Protein AF-A0A6L9JS58-F1 (afdb_monomer_lite)

Radius of gyration: 13.38 Å; chains: 1; bounding box: 28×19×39 Å

pLDDT: mean 84.4, std 13.88, range [52.16, 97.56]

Organism: Photorhabdus laumondii subsp. laumondii (NCBI:txid141679)

Secondary structure (DSSP, 8-state):
-----PPP---SS-TTHHHHSHHHHHHHHHHHHHHHHHHHHHHH-

Structure (mmCIF, N/CA/C/O backbone):
data_AF-A0A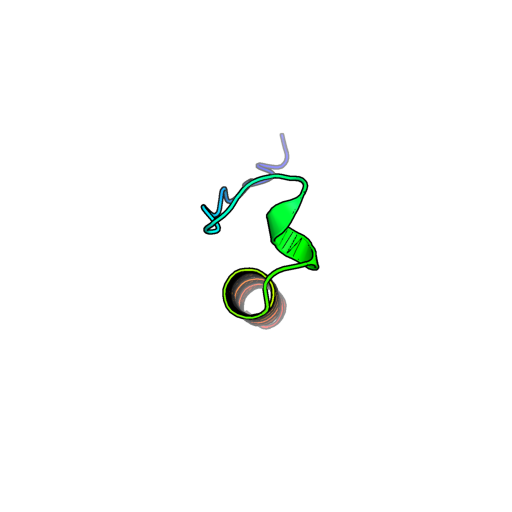6L9JS58-F1
#
_entry.id   AF-A0A6L9JS58-F1
#
loop_
_atom_site.group_PDB
_atom_site.id
_atom_site.type_symbol
_atom_site.label_atom_id
_atom_site.label_alt_id
_atom_site.label_comp_id
_atom_site.label_asym_id
_atom_site.label_entity_id
_atom_site.label_seq_id
_atom_site.pdbx_PDB_ins_code
_atom_site.Cartn_x
_atom_site.Cartn_y
_atom_site.Cartn_z
_atom_site.occupancy
_atom_site.B_iso_or_equiv
_atom_site.auth_seq_id
_atom_site.auth_comp_id
_atom_site.auth_asym_id
_atom_site.auth_atom_id
_atom_site.pdbx_PDB_model_num
ATOM 1 N N . MET A 1 1 ? 5.298 5.675 -29.049 1.00 52.16 1 MET A N 1
ATOM 2 C CA . MET A 1 1 ? 5.003 6.274 -27.730 1.00 52.16 1 MET A CA 1
ATOM 3 C C . MET A 1 1 ? 5.594 5.338 -26.695 1.00 52.16 1 MET A C 1
ATOM 5 O O . MET A 1 1 ? 5.405 4.139 -26.878 1.00 52.16 1 MET A O 1
ATOM 9 N N . PRO A 1 2 ? 6.376 5.798 -25.706 1.00 58.78 2 PRO A N 1
ATOM 10 C CA . PRO A 1 2 ? 6.809 4.890 -24.656 1.00 58.78 2 PRO A CA 1
ATOM 11 C C . PRO A 1 2 ? 5.533 4.406 -23.965 1.00 58.78 2 PRO A C 1
ATOM 13 O O . PRO A 1 2 ? 4.726 5.217 -23.517 1.00 58.78 2 PRO A O 1
ATOM 16 N N . ASN A 1 3 ? 5.294 3.098 -23.983 1.00 60.56 3 ASN A N 1
ATOM 17 C CA . ASN A 1 3 ? 4.159 2.503 -23.294 1.00 60.56 3 ASN A CA 1
ATOM 18 C C . ASN A 1 3 ? 4.458 2.571 -21.795 1.00 60.56 3 ASN A C 1
ATOM 20 O O . ASN A 1 3 ? 4.990 1.624 -21.219 1.00 60.56 3 ASN A O 1
ATOM 24 N N . THR A 1 4 ? 4.195 3.717 -21.172 1.00 64.94 4 THR A N 1
ATOM 25 C CA . THR A 1 4 ? 4.253 3.855 -19.720 1.00 64.94 4 THR A CA 1
ATOM 26 C C . THR A 1 4 ? 3.088 3.046 -19.159 1.00 64.94 4 THR A C 1
ATOM 28 O O . THR A 1 4 ? 1.944 3.495 -19.161 1.00 64.94 4 THR A O 1
ATOM 31 N N . TYR A 1 5 ? 3.358 1.803 -18.762 1.00 73.94 5 TYR A N 1
ATOM 32 C CA . TYR A 1 5 ? 2.367 0.951 -18.116 1.00 73.94 5 TYR A CA 1
ATOM 33 C C . TYR A 1 5 ? 2.140 1.468 -16.698 1.00 73.94 5 TYR A C 1
ATOM 35 O O . TYR A 1 5 ? 3.004 1.335 -15.833 1.00 73.94 5 TYR A O 1
ATOM 43 N N . LEU A 1 6 ? 0.983 2.087 -16.482 1.00 77.94 6 LEU A N 1
ATOM 44 C CA . LEU A 1 6 ? 0.499 2.429 -15.152 1.00 77.94 6 LEU A CA 1
ATOM 45 C C . LEU A 1 6 ? -0.181 1.196 -14.550 1.00 77.94 6 LEU A C 1
ATOM 47 O O . LEU A 1 6 ? -1.093 0.633 -15.154 1.00 77.94 6 LEU A O 1
ATOM 51 N N . GLU A 1 7 ? 0.261 0.786 -13.363 1.00 82.62 7 GLU A N 1
ATOM 52 C CA . GLU A 1 7 ? -0.382 -0.266 -12.574 1.00 82.62 7 GLU A CA 1
ATOM 53 C C . GLU A 1 7 ? -1.267 0.385 -11.506 1.00 82.62 7 GLU A C 1
ATOM 55 O O . GLU A 1 7 ? -0.797 1.181 -10.693 1.00 82.62 7 GLU A O 1
ATOM 60 N N . LEU A 1 8 ? -2.563 0.071 -11.529 1.00 89.75 8 LEU A N 1
ATOM 61 C CA . LEU A 1 8 ? -3.510 0.510 -10.507 1.00 89.75 8 LEU A CA 1
ATOM 62 C C . LEU A 1 8 ? -3.593 -0.555 -9.414 1.00 89.75 8 LEU A C 1
ATOM 64 O O . LEU A 1 8 ? -3.901 -1.712 -9.699 1.00 89.75 8 LEU A O 1
ATOM 68 N N . ILE A 1 9 ? -3.362 -0.155 -8.163 1.00 90.62 9 ILE A N 1
ATOM 69 C CA . ILE A 1 9 ? -3.434 -1.044 -7.000 1.00 90.62 9 ILE A CA 1
ATOM 70 C C . ILE A 1 9 ? -4.504 -0.521 -6.048 1.00 90.62 9 ILE A C 1
ATOM 72 O O . ILE A 1 9 ? -4.422 0.609 -5.570 1.00 90.62 9 IL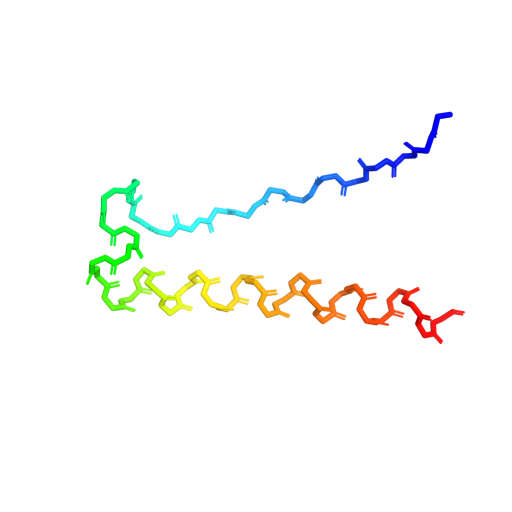E A O 1
ATOM 76 N N . ALA A 1 10 ? -5.512 -1.346 -5.774 1.00 93.00 10 ALA A N 1
ATOM 77 C CA . ALA A 1 10 ? -6.521 -1.040 -4.770 1.00 93.00 10 ALA A CA 1
ATOM 78 C C . ALA A 1 10 ? -5.943 -1.243 -3.360 1.00 93.00 10 ALA A C 1
ATOM 80 O O . ALA A 1 10 ? -5.340 -2.279 -3.081 1.00 93.00 10 ALA A O 1
ATOM 81 N N . ILE A 1 11 ? -6.156 -0.267 -2.478 1.00 93.88 11 ILE A N 1
ATOM 82 C CA . ILE A 1 11 ? -5.740 -0.288 -1.069 1.00 93.88 11 ILE A CA 1
ATOM 83 C C . ILE A 1 11 ? -7.002 -0.100 -0.211 1.00 93.88 11 ILE A C 1
ATOM 85 O O . ILE A 1 11 ? -7.870 0.685 -0.608 1.00 93.88 11 ILE A O 1
ATOM 89 N N . PRO A 1 12 ? -7.149 -0.801 0.928 1.00 93.94 12 PRO A N 1
ATOM 90 C CA . PRO A 1 12 ? -8.265 -0.578 1.841 1.00 93.94 12 PRO A CA 1
ATOM 91 C C . PRO A 1 12 ? -8.262 0.841 2.434 1.00 93.94 12 PRO A C 1
ATOM 93 O O . PRO A 1 12 ? -7.232 1.515 2.509 1.00 93.94 12 PRO A O 1
ATOM 96 N N . GLY A 1 13 ? -9.444 1.284 2.866 1.00 93.81 13 GLY A N 1
ATOM 97 C CA . GLY A 1 13 ? -9.653 2.600 3.466 1.00 93.81 13 GLY A CA 1
ATOM 98 C C . GLY A 1 13 ? -10.031 3.696 2.467 1.00 93.81 13 GLY A C 1
ATOM 99 O O . GLY A 1 13 ? -10.480 3.442 1.350 1.00 93.81 13 GLY A O 1
ATOM 100 N N . ASN A 1 14 ? -9.897 4.945 2.908 1.00 94.25 14 ASN A N 1
ATOM 101 C CA . ASN A 1 14 ? -10.105 6.148 2.105 1.00 94.25 14 ASN A CA 1
ATOM 102 C C . ASN A 1 14 ? -8.911 7.102 2.270 1.00 94.25 14 ASN A C 1
ATOM 104 O O . ASN A 1 14 ? -7.972 6.803 3.001 1.00 94.25 14 ASN A O 1
ATOM 108 N N . HIS A 1 15 ? -8.948 8.268 1.618 1.00 91.81 15 HIS A N 1
ATOM 109 C CA . HIS A 1 15 ? -7.847 9.239 1.665 1.00 91.81 15 HIS A CA 1
ATOM 110 C C . HIS A 1 15 ? -7.428 9.621 3.101 1.00 91.81 15 HIS A C 1
ATOM 112 O O . HIS A 1 15 ? -6.248 9.858 3.350 1.00 91.81 15 HIS A O 1
ATOM 118 N N . PHE A 1 16 ? -8.365 9.688 4.046 1.00 93.12 16 PHE A N 1
ATOM 119 C CA . PHE A 1 16 ? -8.081 10.038 5.439 1.00 93.12 16 PHE A CA 1
ATOM 120 C C . PHE A 1 16 ? -7.553 8.831 6.214 1.00 93.12 16 PHE A C 1
ATOM 122 O O . PHE A 1 16 ? -6.451 8.864 6.760 1.00 93.12 16 PHE A O 1
ATOM 129 N N . SER A 1 17 ? -8.293 7.720 6.186 1.00 96.00 17 SER A N 1
ATOM 130 C CA . SER A 1 17 ? -7.948 6.544 6.990 1.00 96.00 17 SER A CA 1
ATOM 131 C C . SER A 1 17 ? -6.700 5.809 6.496 1.00 96.00 17 SER A C 1
ATOM 133 O O . SER A 1 17 ? -6.182 4.964 7.223 1.00 96.00 17 SER A O 1
ATOM 135 N N . LEU A 1 18 ? -6.216 6.101 5.283 1.00 95.50 18 LEU A N 1
ATOM 136 C CA . LEU A 1 18 ? -5.058 5.443 4.675 1.00 95.50 18 LEU A CA 1
ATOM 137 C C . LEU A 1 18 ? -3.791 5.551 5.534 1.00 95.50 18 LEU A C 1
ATOM 139 O O . LEU A 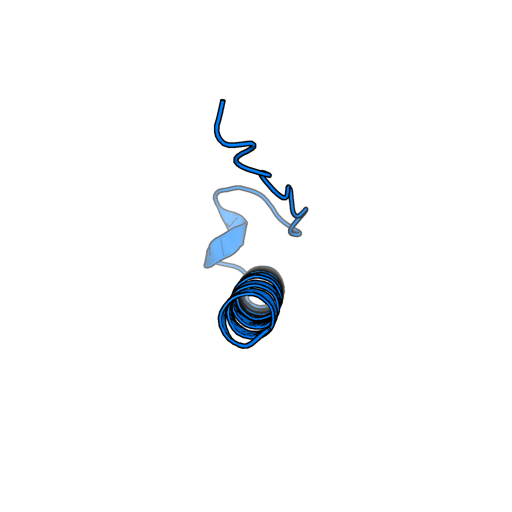1 18 ? -3.026 4.594 5.611 1.00 95.50 18 LEU A O 1
ATOM 143 N N . LEU A 1 19 ? -3.564 6.708 6.166 1.00 95.38 19 LEU A N 1
ATOM 144 C CA . LEU A 1 19 ? -2.362 6.970 6.973 1.00 95.38 19 LEU A CA 1
ATOM 145 C C . LEU A 1 19 ? -2.630 6.974 8.484 1.00 95.38 19 LEU A C 1
ATOM 147 O O . LEU A 1 19 ? -1.696 6.941 9.290 1.00 95.38 19 LEU A O 1
ATOM 151 N N . GLU A 1 20 ? -3.894 6.983 8.889 1.00 96.31 20 GLU A N 1
ATOM 152 C CA . GLU A 1 20 ? -4.289 6.962 10.297 1.00 96.31 20 GLU A CA 1
ATOM 153 C C . GLU A 1 20 ? -4.386 5.526 10.813 1.00 96.31 20 GLU A C 1
ATOM 155 O O . GLU A 1 20 ? -3.790 5.194 11.842 1.00 96.31 20 GLU A O 1
ATOM 160 N N . ASP A 1 21 ? -5.036 4.651 10.047 1.00 97.56 21 ASP A N 1
ATOM 161 C CA . ASP A 1 21 ? -5.253 3.257 10.411 1.00 97.56 21 ASP A CA 1
ATOM 162 C C . ASP A 1 21 ? -4.024 2.384 10.109 1.00 97.56 21 ASP A C 1
ATOM 164 O O . ASP A 1 21 ? -3.401 2.478 9.046 1.00 97.56 21 ASP A O 1
ATOM 168 N N . ASN A 1 22 ? -3.645 1.541 11.071 1.00 97.12 22 ASN A N 1
ATOM 169 C CA . ASN A 1 22 ? -2.440 0.721 10.961 1.00 97.12 22 ASN A CA 1
ATOM 170 C C . ASN A 1 22 ? -2.562 -0.380 9.904 1.00 97.12 22 ASN A C 1
ATOM 172 O O . ASN A 1 22 ? -1.572 -0.653 9.227 1.00 97.12 22 ASN A O 1
ATOM 176 N N . GLU A 1 23 ? -3.744 -0.962 9.712 1.00 96.88 23 GLU A N 1
ATOM 177 C CA . GLU A 1 23 ? -3.953 -2.000 8.700 1.00 96.88 23 GLU A CA 1
ATOM 178 C C . GLU A 1 23 ? -3.860 -1.402 7.290 1.00 96.88 23 GLU A C 1
ATOM 180 O O . GLU A 1 23 ? -3.156 -1.947 6.433 1.00 96.88 23 GLU A O 1
ATOM 185 N N . ASN A 1 24 ? -4.459 -0.226 7.070 1.00 96.75 24 ASN A N 1
ATOM 186 C CA . ASN A 1 24 ? -4.355 0.488 5.792 1.00 96.75 24 ASN A CA 1
ATOM 187 C C . ASN A 1 24 ? -2.905 0.900 5.477 1.00 96.75 24 ASN A C 1
ATOM 189 O O . ASN A 1 24 ? -2.443 0.715 4.347 1.00 96.75 24 ASN A O 1
ATOM 193 N N . LYS A 1 25 ? -2.149 1.384 6.477 1.00 96.12 25 LYS A N 1
ATOM 194 C CA . LYS A 1 25 ? -0.710 1.685 6.335 1.00 96.12 25 LYS A CA 1
ATOM 195 C C . LYS A 1 25 ? 0.096 0.453 5.937 1.00 96.12 25 LYS A C 1
ATOM 197 O O . LYS A 1 25 ? 0.945 0.532 5.046 1.00 96.12 25 LYS A O 1
ATOM 202 N N . THR A 1 26 ? -0.159 -0.687 6.578 1.00 97.19 26 THR A N 1
ATOM 203 C CA . THR A 1 26 ? 0.516 -1.946 6.245 1.00 97.19 26 THR A CA 1
ATOM 204 C C . THR A 1 26 ? 0.185 -2.395 4.822 1.00 97.19 26 THR A C 1
ATOM 206 O O . THR A 1 26 ? 1.104 -2.744 4.078 1.00 97.19 26 THR A O 1
ATOM 209 N N . ALA A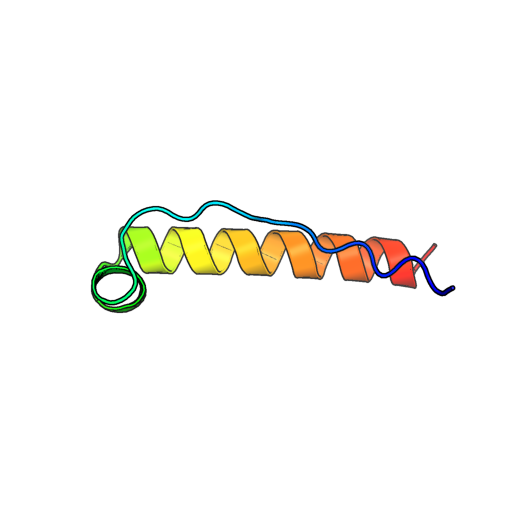 1 27 ? -1.083 -2.325 4.408 1.00 96.38 27 ALA A N 1
ATOM 210 C CA . ALA A 1 27 ? -1.493 -2.667 3.047 1.00 96.38 27 ALA A CA 1
ATOM 211 C C . ALA A 1 27 ? -0.833 -1.754 1.994 1.00 96.38 27 ALA A C 1
ATOM 213 O O . ALA A 1 27 ? -0.349 -2.238 0.968 1.00 96.38 27 ALA A O 1
ATOM 214 N N . LEU A 1 28 ? -0.733 -0.448 2.271 1.00 95.25 28 LEU A N 1
ATOM 215 C CA . LEU A 1 28 ? -0.025 0.505 1.412 1.00 95.25 28 LEU A CA 1
ATOM 216 C C . LEU A 1 28 ? 1.465 0.163 1.276 1.00 95.25 28 LEU A C 1
ATOM 218 O O . LEU A 1 28 ? 1.995 0.133 0.164 1.00 95.25 28 LEU A O 1
ATOM 222 N N . ALA A 1 29 ? 2.141 -0.131 2.389 1.00 95.62 29 ALA A N 1
ATOM 223 C CA . ALA A 1 29 ? 3.553 -0.509 2.372 1.00 95.62 29 ALA A CA 1
ATOM 224 C C . ALA A 1 29 ? 3.793 -1.797 1.565 1.00 95.62 29 ALA A C 1
ATOM 226 O O . ALA A 1 29 ? 4.733 -1.871 0.773 1.00 95.62 29 ALA A O 1
ATOM 227 N N . GLN A 1 30 ? 2.921 -2.797 1.710 1.00 94.81 30 GLN A N 1
ATOM 228 C CA . GLN A 1 30 ? 2.993 -4.037 0.933 1.00 94.81 30 GLN A CA 1
ATOM 229 C C . GLN A 1 30 ? 2.810 -3.792 -0.571 1.00 94.81 30 GLN A C 1
ATOM 231 O O . GLN A 1 30 ? 3.566 -4.343 -1.376 1.00 94.81 30 GLN A O 1
ATOM 236 N N . ALA A 1 31 ? 1.857 -2.939 -0.957 1.00 93.69 31 ALA A N 1
ATOM 237 C CA . ALA A 1 31 ? 1.643 -2.567 -2.353 1.00 93.69 31 ALA A CA 1
ATOM 238 C C . ALA A 1 31 ? 2.872 -1.877 -2.964 1.00 93.69 31 ALA A C 1
ATOM 240 O O . ALA A 1 31 ? 3.317 -2.259 -4.047 1.00 93.69 31 ALA A O 1
ATOM 241 N N . LEU A 1 32 ? 3.463 -0.913 -2.250 1.00 92.38 32 LEU A N 1
ATOM 242 C CA . LEU A 1 32 ? 4.677 -0.225 -2.697 1.00 92.38 32 LEU A CA 1
ATOM 243 C C . LEU A 1 32 ? 5.858 -1.190 -2.840 1.00 92.38 32 LEU A C 1
ATOM 245 O O . LEU A 1 32 ? 6.545 -1.169 -3.861 1.00 92.38 32 LEU A O 1
ATOM 249 N N . ASN A 1 33 ? 6.055 -2.080 -1.866 1.00 92.50 33 ASN A N 1
ATOM 250 C CA . ASN A 1 33 ? 7.116 -3.086 -1.918 1.00 92.50 33 ASN A CA 1
ATOM 251 C C . ASN A 1 33 ? 6.971 -4.008 -3.136 1.00 92.50 33 ASN A C 1
ATOM 253 O O . ASN A 1 33 ? 7.969 -4.321 -3.783 1.00 92.50 33 ASN A O 1
ATOM 257 N N . ARG A 1 34 ? 5.741 -4.404 -3.492 1.00 88.25 34 ARG A N 1
ATOM 258 C CA . ARG A 1 34 ? 5.477 -5.214 -4.690 1.00 88.25 34 ARG A CA 1
ATOM 259 C C . ARG A 1 34 ? 5.869 -4.479 -5.972 1.00 88.25 34 ARG A C 1
ATOM 261 O O . ARG A 1 34 ? 6.540 -5.065 -6.817 1.00 88.25 34 ARG A O 1
ATOM 268 N N . VAL A 1 35 ? 5.484 -3.210 -6.114 1.00 86.69 35 VAL A N 1
ATOM 269 C CA . VAL A 1 35 ? 5.831 -2.406 -7.303 1.00 86.69 35 VAL A CA 1
ATOM 270 C C . VAL A 1 35 ? 7.341 -2.229 -7.418 1.00 86.69 35 VAL A C 1
ATOM 272 O O . VAL A 1 35 ? 7.910 -2.411 -8.495 1.00 86.69 35 VAL A O 1
ATOM 275 N N . LEU A 1 36 ? 8.006 -1.915 -6.306 1.00 83.19 36 LEU A N 1
ATOM 276 C CA . LEU A 1 36 ? 9.455 -1.743 -6.278 1.00 83.19 36 LEU A CA 1
ATOM 277 C C . LEU A 1 36 ? 10.186 -3.048 -6.626 1.00 83.19 36 LEU A C 1
ATOM 279 O O . LEU A 1 36 ? 11.115 -3.013 -7.432 1.00 83.19 36 LEU A O 1
ATOM 283 N N . ALA A 1 37 ? 9.736 -4.195 -6.111 1.00 82.69 37 ALA A N 1
ATOM 284 C CA . ALA A 1 37 ? 10.294 -5.501 -6.465 1.00 82.69 37 ALA A CA 1
ATOM 285 C C . ALA A 1 37 ? 10.145 -5.805 -7.968 1.00 82.69 37 ALA A C 1
ATOM 287 O O . ALA A 1 37 ? 11.128 -6.143 -8.626 1.00 82.69 37 ALA A O 1
ATOM 288 N N . ILE A 1 38 ? 8.956 -5.576 -8.541 1.00 69.88 38 ILE A N 1
ATOM 289 C CA . ILE A 1 38 ? 8.707 -5.726 -9.986 1.00 69.88 38 ILE A CA 1
ATOM 290 C C . ILE A 1 38 ? 9.621 -4.804 -10.813 1.00 69.88 38 ILE A C 1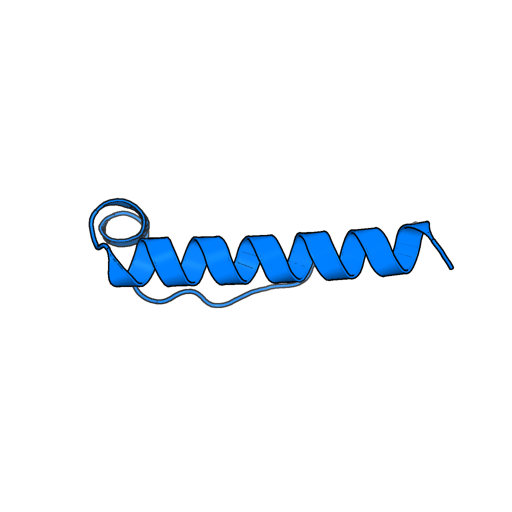
ATOM 292 O O . ILE A 1 38 ? 10.070 -5.174 -11.900 1.00 69.88 38 ILE A O 1
ATOM 296 N N . SER A 1 39 ? 9.879 -3.584 -10.331 1.00 70.06 39 SER A N 1
ATOM 297 C CA . SER A 1 39 ? 10.765 -2.639 -11.019 1.00 70.06 39 SER A CA 1
ATOM 298 C C . SER A 1 39 ? 12.226 -3.095 -11.003 1.00 70.06 39 SER A C 1
ATOM 300 O O . SER A 1 39 ? 12.916 -2.950 -12.010 1.00 70.06 39 SER A O 1
ATOM 302 N N . PHE A 1 40 ? 12.672 -3.701 -9.900 1.00 70.56 40 PHE A N 1
ATOM 303 C CA . PHE A 1 40 ? 14.019 -4.246 -9.769 1.00 70.56 40 PHE A CA 1
ATOM 304 C C . PHE A 1 40 ? 14.228 -5.441 -10.704 1.00 70.56 40 PHE A C 1
ATOM 306 O O . PHE A 1 40 ? 15.199 -5.459 -11.453 1.00 70.56 40 PHE A O 1
ATOM 313 N N . GLU A 1 41 ? 13.289 -6.390 -10.746 1.00 71.31 41 GLU A N 1
ATOM 314 C CA . GLU A 1 41 ? 13.354 -7.536 -11.667 1.00 71.31 41 GLU A CA 1
ATOM 315 C C . GLU A 1 41 ? 13.425 -7.098 -13.136 1.00 71.31 41 GLU A C 1
ATOM 317 O O . GLU A 1 41 ? 14.217 -7.638 -13.906 1.00 71.31 41 GLU A O 1
ATOM 322 N N . ARG A 1 42 ? 12.659 -6.068 -13.521 1.00 67.38 42 ARG A N 1
ATOM 323 C CA . ARG A 1 42 ? 12.724 -5.493 -14.874 1.00 67.38 42 ARG A CA 1
ATOM 324 C C . ARG A 1 42 ? 14.027 -4.759 -15.187 1.00 67.38 42 ARG A C 1
ATOM 326 O O . ARG A 1 42 ? 14.345 -4.624 -16.360 1.00 67.38 42 ARG A O 1
ATOM 333 N N . ALA A 1 43 ? 14.740 -4.250 -14.185 1.00 61.78 43 ALA A N 1
ATOM 334 C CA . ALA A 1 43 ? 16.000 -3.535 -14.380 1.00 61.78 43 ALA A CA 1
ATOM 335 C C . ALA A 1 43 ? 17.224 -4.467 -14.474 1.00 61.78 43 ALA A C 1
ATOM 337 O O . ALA A 1 43 ? 18.281 -4.028 -14.921 1.00 61.78 43 ALA A O 1
ATOM 338 N N . VAL A 1 44 ? 17.099 -5.719 -14.020 1.00 61.69 44 VAL A N 1
ATOM 339 C CA . VAL A 1 44 ? 18.197 -6.705 -13.944 1.00 61.69 44 VAL A CA 1
ATOM 340 C C . VAL A 1 44 ? 18.124 -7.762 -15.065 1.00 61.69 44 VAL A C 1
ATOM 342 O O . VAL A 1 44 ? 19.075 -8.521 -15.245 1.00 61.69 44 VAL A O 1
ATOM 345 N N . ALA A 1 45 ? 17.027 -7.800 -15.828 1.00 53.84 45 ALA A N 1
ATOM 346 C CA . ALA A 1 45 ? 16.834 -8.648 -17.011 1.00 53.84 45 ALA A CA 1
ATOM 347 C C . ALA A 1 45 ? 17.275 -7.946 -18.306 1.00 53.84 45 ALA A C 1
ATOM 349 O O . ALA A 1 45 ? 17.795 -8.654 -19.198 1.00 53.84 45 ALA A O 1
#

Sequence (45 aa):
MPNTYLELIAIPGNHFSLLEDNENKTALAQALNRVLAISFERAVA

Foldseek 3Di:
DPPPDDDDDDFPDDPVCCPVPPRNVVRVVVVVVVVVVVVVVVVVD

=== Feature glossary ===
The features interleaved in this record are:

— What the protein is —

Sequence gives the chain of amino acids in standard one-letter code (A=alanine, C=cysteine, …, Y=tyrosine), read N→C. It is the only feature that is directly encoded by the gene; all structural features are derived from the folded form of this sequence.

Database cross-references. InterPro integrates a dozen domain/family signature databases into unified entries with residue-range hits. GO terms attach function/process/location labels with evidence codes. CATH codes position the fold in a four-level structural taxonomy. Organism is the NCBI-taxonomy species name.

— Where its atoms are —

Atomic coordinates in PDBx/mmCIF format — the same representation the Protein Data Bank distributes. Each line of the _atom_site loop places one backbone atom in Cartesian space (units: ångströms, origin: arbitrary).

The six renders are orthographic views along the three Cartesian axes in both directions. Representation (cartoon, st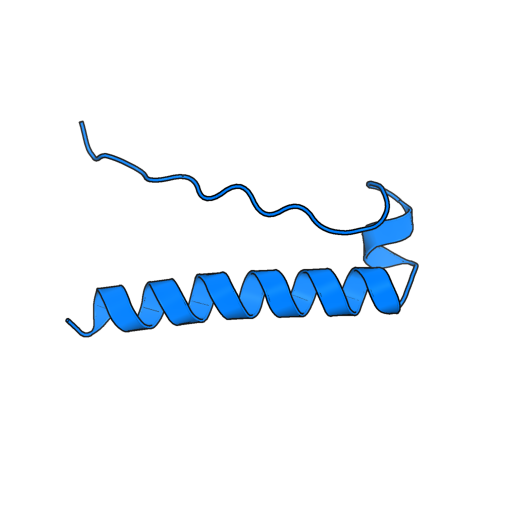icks, or surface) and color scheme (sequence-rainbow or by-chain) vary across proteins so the training set covers all the common visualization conventions.

— Local backbone conformation —

Eight-state secondary structure (DSSP): H is the canonical α-helix, G the tighter 3₁₀-helix, I the wider π-helix; E/B are β-structure, T and S are turns and bends, and '-' is everything else. DSSP derives these from the pattern of main-chain N–H···O=C hydrogen bonds, not from the sequence.

P-SEA three-state annotation labels each residue as helix, strand, or coil based purely on the geometry of the Cα trace. It serves as a fallback when the full backbone (and thus DSSP) is unavailable.

The φ/ψ torsion pair specifies the backbone conformation at each residue. φ rotates about the N–Cα bond, ψ about the Cα–C bond. Steric clashes forbid most of the (φ, ψ) plane — the allowed regions (α-helix basin, β-sheet basin, left-handed helix) are the Ramachandran-allowed regions.

— Global shape and packing —

The geometric summary reports three shape descriptors. Rg (radius of gyration) measures how spread out the Cα atoms are about their centre of mass; compact globular proteins have small Rg, elongated or unfolded ones large. Cα contacts (<8 Å, |i−j|>4) count long-range residue pairs in spatial proximity — high for tightly packed folds, near zero for rods or random coil. The bounding-box extents give the protein's footprint along x, y, z in Å.

Solvent-accessible surface area (SASA) is the area in Å² traced out by the centre of a 1.4 Å probe sphere (a water molecule) rolled over the protein's van der Waals surface (Shrake–Rupley / Lee–Richards construction). Buried residues have near-zero SASA; fully exposed residues can exceed 200 Å². The total SASA scales roughly with the number of surface residues.

The contact map is a binary N×N matrix image: pixel (i, j) is dark where Cα_i and Cα_j are within 8 Å and |i−j|>4. Because the |i−j|>4 filter removes local helical contacts, off-diagonal stripes parallel to the main diagonal indicate parallel β-sheets; stripes perpendicular to it indicate antiparallel β-sheets. The Ramachandran plot scatters every residue's (φ, ψ) pair against the sterically allowed regions. The PAE heatmap renders the predicted-aligned-error matrix.

— Structural neighborhood —

3Di is Foldseek's structural alphabet. Each residue is assigned one of twenty discrete states based on how its Cα sits relative to its spatial (not sequential) neighbors. Aligning 3Di strings finds structural homologs roughly as well as full 3D superposition, but orders of magnitude faster.

Nearest PDB neighbors are the top structural matches found by Foldseek when searching this structure against the entire Protein Data Bank. Each hit reports a TM-score (0 to 1; >0.5 almost always implies the same fold) and an E-value. These are *structural* homologs — they may share no detectable sequence similarity.

— Confidence and disorder —

For AlphaFold models, the B-factor field carries pLDDT — the model's own estimate of local accuracy on a 0–100 scale. Regions with pLDDT<50 should be treated as essentially unmodeled; they often correspond to intrinsically disordered segments.

Crystallographic B-factors measure how much each atom's electron density is smeared out, in Å². They rise in mobile loops and surface residues and fall in the buried interior. In AlphaFold models this column is repurposed to hold pLDDT instead.

Predicted aligned error is AlphaFold's pairwise confidence. Unlike pLDDT (per-residue), PAE is per-residue-pair and captures whether two parts of the structure are correctly placed relative to each other. Units are ångströms of expected positional error.